Protein AF-A0A932Q9M3-F1 (afdb_monomer_lite)

Secondary structure (DSSP, 8-state):
--------------------SSEEEE-TTT--EEEE---SSPPHHHHHHHHHHHHHHHHHHHHHHGGGGGGGHHHHHHHHHHHHHHHHHHHHS-TTT---HHHHHH-HHHHHHHHHHHHHHHHHHHHHHHHHHS----

pLDDT: mean 83.8, std 15.49, range [38.44, 96.25]

Foldseek 3Di:
DDDDDDDDPPPDDPPPPDPDCWDWDQDPPPRDIATQNQDQDDDPVLVVVLVVVLVVQLVVCCVPQPPNSVVVSVVSVVVSNVVSNVVSQVSQQDLVQRAGPVCCVVDVVVRVVRSVVSVVVVVVVVVVVVVVVDDPDD

Structure (mmCIF, N/CA/C/O backbone):
data_AF-A0A932Q9M3-F1
#
_entry.id   AF-A0A932Q9M3-F1
#
loop_
_atom_site.group_PDB
_atom_site.id
_atom_site.type_symbol
_atom_site.label_atom_id
_atom_site.label_alt_id
_atom_site.label_comp_id
_atom_site.label_asym_id
_atom_site.label_entity_id
_atom_site.label_seq_id
_atom_site.pdbx_PDB_ins_code
_atom_site.Cartn_x
_atom_site.Cartn_y
_atom_site.Cartn_z
_atom_site.occupancy
_atom_site.B_iso_or_equiv
_atom_site.auth_seq_id
_atom_site.auth_comp_id
_atom_site.auth_asym_id
_atom_site.auth_atom_id
_atom_site.pdbx_PDB_model_num
ATOM 1 N N . MET A 1 1 ? -34.772 16.001 32.229 1.00 38.44 1 MET A N 1
ATOM 2 C CA . MET A 1 1 ? -33.525 16.770 32.433 1.00 38.44 1 MET A CA 1
ATOM 3 C C . MET A 1 1 ? -32.403 16.041 31.710 1.00 38.44 1 MET A C 1
ATOM 5 O O . MET A 1 1 ? -31.948 15.012 32.187 1.00 38.44 1 MET A O 1
ATOM 9 N N . VAL A 1 2 ? -32.061 16.487 30.499 1.00 48.19 2 VAL A N 1
ATOM 10 C CA . VAL A 1 2 ? -31.041 15.859 29.644 1.00 48.19 2 VAL A CA 1
ATOM 11 C C . VAL A 1 2 ? -29.697 16.479 30.010 1.00 48.19 2 VAL A C 1
ATOM 13 O O . VAL A 1 2 ? -29.493 17.674 29.818 1.00 48.19 2 VAL A O 1
ATOM 16 N N . SER A 1 3 ? -28.824 15.678 30.616 1.00 45.72 3 SER A N 1
ATOM 17 C CA . SER A 1 3 ? -27.488 16.096 31.034 1.00 45.72 3 SER A CA 1
ATOM 18 C C . SER A 1 3 ? -26.576 16.111 29.804 1.00 45.72 3 SER A C 1
ATOM 20 O O . SER A 1 3 ? -26.242 15.060 29.257 1.00 45.72 3 SER A O 1
ATOM 22 N N . TYR A 1 4 ? -26.246 17.305 29.314 1.00 54.47 4 TYR A N 1
ATOM 23 C CA . TYR A 1 4 ? -25.292 17.492 28.226 1.00 54.47 4 TYR A CA 1
ATOM 24 C C . TYR A 1 4 ? -23.878 1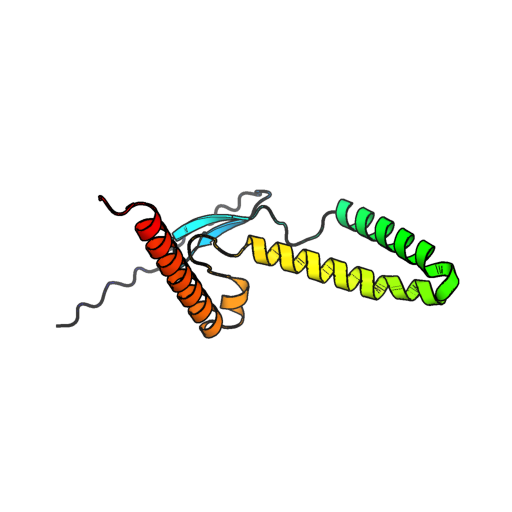7.268 28.767 1.00 54.47 4 TYR A C 1
ATOM 26 O O . TYR A 1 4 ? -23.403 18.017 29.617 1.00 54.47 4 TYR A O 1
ATOM 34 N N . ALA A 1 5 ? -23.217 16.219 28.277 1.00 52.78 5 ALA A N 1
ATOM 35 C CA . ALA A 1 5 ? -21.818 15.953 28.565 1.00 52.78 5 ALA A CA 1
ATOM 36 C C . ALA A 1 5 ? -20.941 17.086 28.007 1.00 52.78 5 ALA A C 1
ATOM 38 O O . ALA A 1 5 ? -20.997 17.418 26.823 1.00 52.78 5 ALA A O 1
ATOM 39 N N . THR A 1 6 ? -20.136 17.662 28.890 1.00 52.34 6 THR A N 1
ATOM 40 C CA . THR A 1 6 ? -19.176 18.736 28.654 1.00 52.34 6 THR A CA 1
ATOM 41 C C . THR A 1 6 ? -18.219 18.384 27.512 1.00 52.34 6 THR A C 1
ATOM 43 O O . THR A 1 6 ? -17.422 17.449 27.606 1.00 52.34 6 THR A O 1
ATOM 46 N N . ILE A 1 7 ? -18.289 19.139 26.416 1.00 56.25 7 ILE A N 1
ATOM 47 C CA . ILE A 1 7 ? -17.303 19.103 25.334 1.00 56.25 7 ILE A CA 1
ATOM 48 C C . ILE A 1 7 ? -16.068 19.847 25.847 1.00 56.25 7 ILE A C 1
ATOM 50 O O . ILE A 1 7 ? -16.093 21.067 25.985 1.00 56.25 7 ILE A O 1
ATOM 54 N N . HIS A 1 8 ? -14.998 19.118 26.162 1.00 55.94 8 HIS A N 1
ATOM 55 C CA . HIS A 1 8 ? -13.712 19.736 26.474 1.00 55.94 8 HIS A CA 1
ATOM 56 C C . HIS A 1 8 ? -13.065 20.278 25.185 1.00 55.94 8 HIS A C 1
ATOM 58 O O . HIS A 1 8 ? -12.989 19.538 24.196 1.00 55.94 8 HIS A O 1
ATOM 64 N N . PRO A 1 9 ? -12.594 21.538 25.174 1.00 55.66 9 PRO A N 1
ATOM 65 C CA . PRO A 1 9 ? -11.843 22.089 24.056 1.00 55.66 9 PRO A CA 1
ATOM 66 C C . PRO A 1 9 ? -10.523 21.323 23.894 1.00 55.66 9 PRO A C 1
ATOM 68 O O . PRO A 1 9 ? -9.857 20.982 24.871 1.00 55.66 9 PRO A O 1
ATOM 71 N N . MET A 1 10 ? -10.160 21.012 22.645 1.00 50.78 10 MET A N 1
ATOM 72 C CA . MET A 1 10 ? -8.869 20.419 22.275 1.00 50.78 10 MET A CA 1
ATOM 73 C C . MET A 1 10 ? -7.762 21.467 22.442 1.00 50.78 10 MET A C 1
ATOM 75 O O . MET A 1 10 ? -7.266 22.033 21.470 1.00 50.78 10 MET A O 1
ATOM 79 N N . GLU A 1 11 ? -7.421 21.756 23.693 1.00 50.22 11 GLU A N 1
ATOM 80 C CA . GLU A 1 11 ? -6.372 22.691 24.076 1.00 50.22 11 GLU A CA 1
ATOM 81 C C . GLU A 1 11 ? -5.010 22.042 23.806 1.00 50.22 11 GLU A C 1
ATOM 83 O O . GLU A 1 11 ? -4.546 21.162 24.528 1.00 50.22 11 GLU A O 1
ATOM 88 N N . SER A 1 12 ? -4.459 22.405 22.647 1.00 60.84 12 SER A N 1
ATOM 89 C CA . SER A 1 12 ? -3.055 22.321 22.234 1.00 60.84 12 SER A CA 1
ATOM 90 C C . SER A 1 12 ? -2.171 21.349 23.024 1.00 60.84 12 SER A C 1
ATOM 92 O O . SER A 1 12 ? -1.432 21.743 23.927 1.00 60.84 12 SER A O 1
ATOM 94 N N . LEU A 1 13 ? -2.146 20.083 22.602 1.00 56.94 13 LEU A N 1
ATOM 95 C CA . LEU A 1 13 ? -0.980 19.245 22.868 1.00 56.94 13 LEU A CA 1
ATOM 96 C C . LEU A 1 13 ? 0.211 19.883 22.130 1.00 56.94 13 LEU A C 1
ATOM 98 O O . LEU A 1 13 ? 0.111 20.072 20.913 1.00 56.94 13 LEU A O 1
ATOM 102 N N . PRO A 1 14 ? 1.318 20.239 22.810 1.00 45.47 14 PRO A N 1
ATOM 103 C CA . PRO A 1 14 ? 2.493 20.768 22.136 1.00 45.47 14 PRO A CA 1
ATOM 104 C C . PRO A 1 14 ? 3.004 19.679 21.196 1.00 45.47 14 PRO A C 1
ATOM 106 O O . PRO A 1 14 ? 3.508 18.644 21.633 1.00 45.47 14 PRO A O 1
ATOM 109 N N . PHE A 1 15 ? 2.814 19.886 19.893 1.00 48.75 15 PHE A N 1
ATOM 110 C CA . PHE A 1 15 ? 3.273 18.973 18.857 1.00 48.75 15 PHE A CA 1
ATOM 111 C C . PHE A 1 15 ? 4.802 19.037 18.830 1.00 48.75 15 PHE A C 1
ATOM 113 O O . PHE A 1 15 ? 5.404 19.816 18.094 1.00 48.75 15 PHE A O 1
ATOM 120 N N . GLN A 1 16 ? 5.446 18.263 19.704 1.00 44.34 16 GLN A N 1
ATOM 121 C CA . GLN A 1 16 ? 6.886 18.071 19.692 1.00 44.34 16 GLN A CA 1
ATOM 122 C C . GLN A 1 16 ? 7.237 17.370 18.379 1.00 44.34 16 GLN A C 1
ATOM 124 O O . GLN A 1 16 ? 7.078 16.159 18.234 1.00 44.34 16 GLN A O 1
ATOM 129 N N . TYR A 1 17 ? 7.680 18.156 17.398 1.00 44.62 17 TYR A N 1
ATOM 130 C CA . TYR A 1 17 ? 8.168 17.682 16.110 1.00 44.62 17 TYR A CA 1
ATOM 131 C C . TYR A 1 17 ? 9.491 16.934 16.318 1.00 44.62 17 TYR A C 1
ATOM 133 O O . TYR A 1 17 ? 10.582 17.461 16.110 1.00 44.62 17 TYR A O 1
ATOM 141 N N . GLN A 1 18 ? 9.417 15.687 16.777 1.00 44.34 18 GLN A N 1
ATOM 142 C CA . GLN A 1 18 ? 10.561 14.792 16.726 1.00 44.34 18 GLN A CA 1
ATOM 143 C C . GLN A 1 18 ? 10.645 14.209 15.317 1.00 44.34 18 GLN A C 1
ATOM 145 O O . GLN A 1 18 ? 9.714 13.554 14.852 1.00 44.34 18 GLN A O 1
ATOM 150 N N . LYS A 1 19 ? 11.783 14.428 14.643 1.00 42.91 19 LYS A N 1
ATOM 151 C CA . LYS A 1 19 ? 12.194 13.728 13.413 1.00 42.91 19 LYS A CA 1
ATOM 152 C C . LYS A 1 19 ? 12.278 12.220 13.694 1.00 42.91 19 LYS A C 1
ATOM 154 O O . LYS A 1 19 ? 13.360 11.669 13.877 1.00 42.91 19 LYS A O 1
ATOM 159 N N . ARG A 1 20 ? 11.142 11.534 13.773 1.00 51.59 20 ARG A N 1
ATOM 160 C CA . ARG A 1 20 ? 11.083 10.080 13.887 1.00 51.59 20 ARG A CA 1
ATOM 161 C C . ARG A 1 20 ? 10.743 9.506 12.519 1.00 51.59 20 ARG A C 1
ATOM 163 O O . ARG A 1 20 ? 9.908 10.029 11.792 1.00 51.59 20 ARG A O 1
ATOM 170 N N . ALA A 1 21 ? 11.414 8.419 12.151 1.00 61.62 21 ALA A N 1
ATOM 171 C CA . ALA A 1 21 ? 11.242 7.735 10.866 1.00 61.62 21 ALA A CA 1
ATOM 172 C C . ALA A 1 21 ? 9.849 7.088 10.678 1.00 61.62 21 ALA A C 1
ATOM 174 O O . ALA A 1 21 ? 9.617 6.407 9.681 1.00 61.62 21 ALA A O 1
ATOM 175 N N . PHE A 1 22 ? 8.937 7.284 11.629 1.00 68.06 22 PHE A N 1
ATOM 176 C CA . PHE A 1 22 ? 7.618 6.681 11.726 1.00 68.06 22 PHE A CA 1
ATOM 177 C C . PHE A 1 22 ? 6.596 7.753 12.096 1.00 68.06 22 PHE A C 1
ATOM 179 O O . PHE A 1 22 ? 6.894 8.661 12.871 1.00 68.06 22 PHE A O 1
ATOM 186 N N . TRP A 1 23 ? 5.392 7.636 11.542 1.00 70.06 23 TRP A N 1
ATOM 187 C CA . TRP A 1 23 ? 4.288 8.520 11.895 1.00 70.06 23 TRP A CA 1
ATOM 188 C C . TRP A 1 23 ? 3.606 7.951 13.137 1.00 70.06 23 TRP A C 1
ATOM 190 O O . TRP A 1 23 ? 3.093 6.828 13.112 1.00 70.06 23 TRP A O 1
ATOM 200 N N . GLU A 1 24 ? 3.635 8.714 14.228 1.00 80.94 24 GLU A N 1
ATOM 201 C CA . GLU A 1 24 ? 2.841 8.431 15.421 1.00 80.94 24 GLU A CA 1
ATOM 202 C C . GLU A 1 24 ? 1.518 9.191 15.324 1.00 80.94 24 GLU A C 1
ATOM 204 O O . GLU A 1 24 ? 1.500 10.395 15.078 1.00 80.94 24 GLU A O 1
ATOM 209 N N . PHE A 1 25 ? 0.398 8.492 15.481 1.00 81.75 25 PHE A N 1
ATOM 210 C CA . PHE A 1 25 ? -0.921 9.113 15.521 1.00 81.75 25 PHE A CA 1
ATOM 211 C C . PHE A 1 25 ? -1.802 8.436 16.564 1.00 81.75 25 PHE A C 1
ATOM 213 O O . PHE A 1 25 ? -1.664 7.248 16.848 1.00 81.75 25 PHE A O 1
ATOM 220 N N . ILE A 1 26 ? -2.733 9.192 17.137 1.00 88.06 26 ILE A N 1
ATOM 221 C CA . ILE A 1 26 ? -3.719 8.669 18.083 1.00 88.06 26 ILE A CA 1
ATOM 222 C C . ILE A 1 26 ? -5.008 8.412 17.310 1.00 88.06 26 ILE A C 1
ATOM 224 O O . ILE A 1 26 ? -5.500 9.280 16.590 1.00 88.06 26 ILE A O 1
ATOM 228 N N . CYS A 1 27 ? -5.565 7.207 17.429 1.00 89.81 27 CYS A N 1
ATOM 229 C CA . CYS A 1 27 ? -6.838 6.905 16.784 1.00 89.81 27 CYS A CA 1
ATOM 230 C C . CYS A 1 27 ? -7.981 7.679 17.471 1.00 89.81 27 CYS A C 1
ATOM 232 O O . CYS A 1 27 ? -8.153 7.524 18.680 1.00 89.81 27 CYS A O 1
ATOM 234 N N . PRO A 1 28 ? -8.819 8.437 16.739 1.00 88.44 28 PRO A N 1
ATOM 235 C CA . PRO A 1 28 ? -9.875 9.249 17.350 1.00 88.44 28 PRO A CA 1
ATOM 236 C C . PRO A 1 28 ? -10.998 8.416 17.988 1.00 88.44 28 PRO A C 1
ATOM 238 O O . PRO A 1 28 ? -11.664 8.890 18.901 1.00 88.44 28 PRO A O 1
ATOM 241 N N . ILE A 1 29 ? -11.200 7.171 17.538 1.00 89.88 29 ILE A N 1
ATOM 242 C CA . ILE A 1 29 ? -12.272 6.295 18.037 1.00 89.88 29 ILE A CA 1
ATOM 243 C C . ILE A 1 29 ? -11.820 5.529 19.281 1.00 89.88 29 ILE A C 1
ATOM 245 O O . ILE A 1 29 ? -12.465 5.590 20.322 1.00 89.88 29 ILE A O 1
ATOM 249 N N . CYS A 1 30 ? -10.707 4.794 19.191 1.00 89.62 30 CYS A N 1
ATOM 250 C CA . CYS A 1 30 ? -10.252 3.942 20.294 1.00 89.62 30 CYS A CA 1
ATOM 251 C C . CYS A 1 30 ? -9.227 4.605 21.223 1.00 89.62 30 CYS A C 1
ATOM 253 O O . CYS A 1 30 ? -8.838 3.980 22.206 1.00 89.62 30 CYS A O 1
ATOM 255 N N . LYS A 1 31 ? -8.765 5.824 20.904 1.00 90.44 31 LYS A N 1
ATOM 256 C CA . LYS A 1 31 ? -7.746 6.591 21.649 1.00 90.44 31 LYS A CA 1
ATOM 257 C C . LYS A 1 31 ? -6.424 5.849 21.881 1.00 90.44 31 LYS A C 1
ATOM 259 O O . LYS A 1 31 ? -5.634 6.240 22.730 1.00 90.44 31 LYS A O 1
ATOM 264 N N . LYS A 1 32 ? -6.164 4.779 21.126 1.00 88.88 32 LYS A N 1
ATOM 265 C CA . LYS A 1 32 ? -4.898 4.042 21.184 1.00 88.88 32 LYS A CA 1
ATOM 266 C C . LYS A 1 32 ? -3.871 4.690 20.267 1.00 88.88 32 LYS A C 1
ATOM 268 O O . LYS A 1 32 ? -4.198 5.069 19.139 1.00 88.88 32 LYS A O 1
ATOM 273 N N . GLU A 1 33 ? -2.637 4.755 20.748 1.00 89.12 33 GLU A N 1
ATOM 274 C CA . GLU A 1 33 ? -1.482 5.187 19.968 1.00 89.12 33 GLU A CA 1
ATOM 275 C C . GLU A 1 33 ? -1.176 4.197 18.840 1.00 89.12 33 GLU A C 1
ATOM 277 O O . GLU A 1 33 ? -1.302 2.973 18.979 1.00 89.12 33 GLU A O 1
ATOM 282 N N . ARG A 1 34 ? -0.782 4.743 17.693 1.00 84.00 34 ARG A N 1
ATOM 283 C CA . ARG A 1 34 ? -0.415 4.007 16.490 1.00 84.00 34 ARG A CA 1
ATOM 284 C C . ARG A 1 34 ? 0.913 4.504 15.972 1.00 84.00 34 ARG A C 1
ATOM 286 O O . ARG A 1 34 ? 1.138 5.702 15.876 1.00 84.00 34 ARG A O 1
ATOM 293 N N . ARG A 1 35 ? 1.745 3.551 15.566 1.00 83.25 35 ARG A N 1
ATOM 294 C CA . ARG A 1 35 ? 2.957 3.786 14.787 1.00 83.25 35 ARG A CA 1
ATOM 295 C C . ARG A 1 35 ? 2.740 3.161 13.420 1.00 83.25 35 ARG A C 1
ATOM 297 O O . ARG A 1 35 ? 2.568 1.944 13.346 1.00 83.25 35 ARG A O 1
ATOM 304 N N . SER A 1 36 ? 2.715 3.955 12.354 1.00 79.81 36 SER A N 1
ATOM 305 C CA . SER A 1 36 ? 2.840 3.402 11.005 1.00 79.81 36 SER A CA 1
ATOM 306 C C . SER A 1 36 ? 4.312 3.421 10.604 1.00 79.81 36 SER A C 1
ATOM 308 O O . SER A 1 36 ? 4.988 4.450 10.604 1.00 79.81 36 SER A O 1
ATOM 310 N N . SER A 1 37 ? 4.831 2.238 10.285 1.00 71.88 37 SER A N 1
ATOM 311 C CA . SER A 1 37 ? 6.195 2.074 9.770 1.00 71.88 37 SER A CA 1
ATOM 312 C C . SER A 1 37 ? 6.292 2.365 8.272 1.00 71.88 37 SER A C 1
ATOM 314 O O . SER A 1 37 ? 7.392 2.360 7.722 1.00 71.88 37 SER A O 1
ATOM 316 N N . TYR A 1 38 ? 5.159 2.575 7.595 1.00 77.75 38 TYR A N 1
ATOM 317 C CA . TYR A 1 38 ? 5.136 2.794 6.157 1.00 77.75 38 TYR A CA 1
ATOM 318 C C . TYR A 1 38 ? 5.312 4.272 5.829 1.00 77.75 38 TYR A C 1
ATOM 320 O O . TYR A 1 38 ? 4.566 5.124 6.311 1.00 77.75 38 TYR A O 1
ATOM 328 N N . TRP A 1 39 ? 6.307 4.560 4.994 1.00 72.69 39 TRP A N 1
ATOM 329 C CA . TRP A 1 39 ? 6.577 5.904 4.510 1.00 72.69 39 TRP A CA 1
ATOM 330 C C . TRP A 1 39 ? 5.760 6.175 3.241 1.00 72.69 39 TRP A C 1
ATOM 332 O O . TRP A 1 39 ? 5.665 5.293 2.392 1.00 72.69 39 TRP A O 1
ATOM 342 N N . PRO A 1 40 ? 5.165 7.369 3.085 1.00 74.31 40 PRO A N 1
ATOM 343 C CA . PRO A 1 40 ? 4.340 7.675 1.920 1.00 74.31 40 PRO A CA 1
ATOM 344 C C . PRO A 1 40 ? 5.151 7.790 0.623 1.00 74.31 40 PRO A C 1
ATOM 346 O O . PRO A 1 40 ? 4.573 7.636 -0.450 1.00 74.31 40 PRO A O 1
ATOM 349 N N . SER A 1 41 ? 6.466 8.039 0.700 1.00 81.62 41 SER A N 1
ATOM 350 C CA . SER A 1 41 ? 7.334 8.073 -0.478 1.00 81.62 41 SER A CA 1
ATOM 351 C C . SER A 1 41 ? 8.182 6.798 -0.617 1.00 81.62 41 SER A C 1
ATOM 353 O O . SER A 1 41 ? 8.807 6.348 0.353 1.00 81.62 41 SER A O 1
ATOM 355 N N . PRO A 1 42 ? 8.243 6.211 -1.828 1.00 85.38 42 PRO A N 1
ATOM 356 C CA . PRO A 1 42 ? 9.075 5.045 -2.101 1.00 85.38 42 PRO A CA 1
ATOM 357 C C . PRO A 1 42 ? 10.560 5.375 -1.936 1.00 85.38 42 PRO A C 1
ATOM 359 O O . PRO A 1 42 ? 11.062 6.394 -2.411 1.00 85.38 42 PRO A O 1
ATOM 362 N N . ARG A 1 43 ? 11.291 4.477 -1.264 1.00 88.44 43 ARG A N 1
ATOM 363 C CA . ARG A 1 43 ? 12.755 4.567 -1.154 1.00 88.44 43 ARG A CA 1
ATOM 364 C C . ARG A 1 43 ? 13.416 4.218 -2.487 1.00 88.44 43 ARG A C 1
ATOM 366 O O . ARG A 1 43 ? 12.898 3.399 -3.238 1.00 88.44 43 ARG A O 1
ATOM 373 N N . THR A 1 44 ? 14.637 4.710 -2.698 1.00 91.56 44 THR A N 1
ATOM 374 C CA . THR A 1 44 ? 15.498 4.409 -3.865 1.00 91.56 44 THR A CA 1
ATOM 375 C C . THR A 1 44 ? 15.591 2.916 -4.204 1.00 91.56 44 THR A C 1
ATOM 377 O O . THR A 1 44 ? 15.560 2.543 -5.371 1.00 91.56 44 THR A O 1
ATOM 380 N N . ARG A 1 45 ? 15.610 2.033 -3.195 1.00 92.62 45 ARG A N 1
A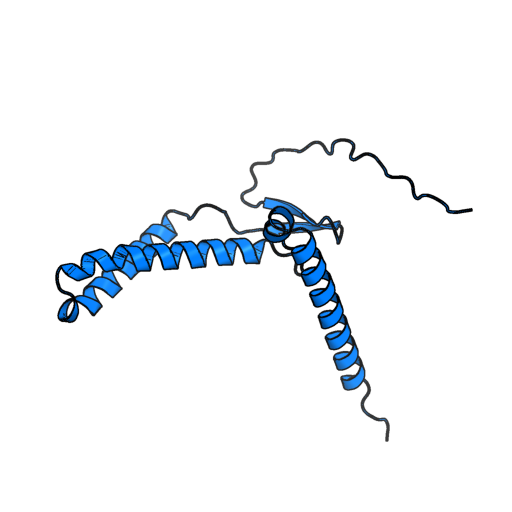TOM 381 C CA . ARG A 1 45 ? 15.604 0.569 -3.389 1.00 92.62 45 ARG A CA 1
ATOM 382 C C . ARG A 1 45 ? 14.382 0.049 -4.156 1.00 92.62 45 ARG A C 1
ATOM 384 O O . ARG A 1 45 ? 14.506 -0.919 -4.893 1.00 92.62 45 ARG A O 1
ATOM 391 N N . HIS A 1 46 ? 13.220 0.676 -3.985 1.00 91.44 46 HIS A N 1
ATOM 392 C CA . HIS A 1 46 ? 11.988 0.237 -4.643 1.00 91.44 46 HIS A CA 1
ATOM 393 C C . HIS A 1 46 ? 12.019 0.587 -6.132 1.00 91.44 46 HIS A C 1
ATOM 395 O O . HIS A 1 46 ? 11.573 -0.205 -6.952 1.00 91.44 46 HIS A O 1
ATOM 401 N N . TYR A 1 47 ? 12.625 1.722 -6.492 1.00 92.94 47 TYR A N 1
ATOM 402 C CA . TYR A 1 47 ? 12.849 2.085 -7.891 1.00 92.94 47 TYR A CA 1
ATOM 403 C C . TYR A 1 47 ? 13.811 1.117 -8.587 1.00 92.94 47 TYR A C 1
ATOM 405 O O . TYR A 1 47 ? 13.558 0.726 -9.721 1.00 92.94 47 TYR A O 1
ATOM 413 N N . TRP A 1 48 ? 14.858 0.655 -7.894 1.00 95.50 48 TRP A N 1
ATOM 414 C CA . TRP A 1 48 ? 15.735 -0.399 -8.418 1.00 95.50 48 TRP A CA 1
ATOM 415 C C . TRP A 1 48 ? 14.996 -1.718 -8.660 1.00 95.50 48 TRP A C 1
ATOM 417 O O . TRP A 1 48 ? 15.171 -2.334 -9.707 1.00 95.50 48 TRP A O 1
ATOM 427 N N . GLN A 1 49 ? 14.138 -2.135 -7.724 1.00 94.62 49 GLN A N 1
ATOM 428 C CA . GLN A 1 49 ? 13.291 -3.321 -7.900 1.00 94.62 49 GLN A CA 1
ATOM 429 C C . GLN A 1 49 ? 12.333 -3.158 -9.083 1.00 94.62 49 GLN A C 1
ATOM 431 O O . GLN A 1 49 ? 12.196 -4.075 -9.886 1.00 94.62 49 GLN A O 1
ATOM 436 N N . LEU A 1 50 ? 11.711 -1.987 -9.219 1.00 94.50 50 LEU A N 1
ATOM 437 C CA . LEU A 1 50 ? 10.812 -1.681 -10.325 1.00 94.50 50 LEU A CA 1
ATOM 438 C C . LEU A 1 50 ? 11.533 -1.721 -11.675 1.00 94.50 50 LEU A C 1
ATOM 440 O O . LEU A 1 50 ? 11.010 -2.300 -12.622 1.00 94.50 50 LEU A O 1
ATOM 444 N N . ALA A 1 51 ? 12.744 -1.167 -11.750 1.00 94.12 51 ALA A N 1
ATOM 445 C CA . ALA A 1 51 ? 13.572 -1.223 -12.949 1.00 94.12 51 ALA A CA 1
ATOM 446 C C . ALA A 1 51 ? 13.960 -2.668 -13.300 1.00 94.12 51 ALA A C 1
ATOM 448 O O . ALA A 1 51 ? 13.798 -3.080 -14.446 1.00 94.12 51 ALA A O 1
ATOM 449 N N . ALA A 1 52 ? 14.403 -3.461 -12.318 1.00 95.56 52 ALA A N 1
ATOM 450 C CA . ALA A 1 52 ? 14.768 -4.861 -12.529 1.00 95.56 52 ALA A CA 1
ATOM 451 C C . ALA A 1 52 ? 13.576 -5.707 -13.010 1.00 95.56 52 ALA A C 1
ATOM 453 O O . ALA A 1 52 ? 13.697 -6.452 -13.981 1.00 95.56 52 ALA A O 1
ATOM 454 N N . VAL A 1 53 ? 12.409 -5.554 -12.377 1.00 94.62 53 VAL A N 1
ATOM 455 C CA . VAL A 1 53 ? 11.175 -6.243 -12.784 1.00 94.62 53 VAL A CA 1
ATOM 456 C C . VAL A 1 53 ? 10.707 -5.762 -14.159 1.00 94.62 53 VAL A C 1
ATOM 458 O O . VAL A 1 53 ? 10.342 -6.581 -14.995 1.00 94.62 53 VAL A O 1
ATOM 461 N N . GLY A 1 54 ? 10.761 -4.456 -14.428 1.00 93.38 54 GLY A N 1
ATOM 462 C CA . GLY A 1 54 ? 10.405 -3.879 -15.724 1.00 93.38 54 GLY A CA 1
ATOM 463 C C . GLY A 1 54 ? 11.262 -4.420 -16.867 1.00 93.38 54 GLY A C 1
ATOM 464 O O . GLY A 1 54 ? 10.727 -4.831 -17.897 1.00 93.38 54 GLY A O 1
ATOM 465 N N . LEU A 1 55 ? 12.581 -4.493 -16.665 1.00 94.00 55 LEU A N 1
ATOM 466 C CA . LEU A 1 55 ? 13.511 -5.090 -17.623 1.00 94.00 55 LEU A CA 1
ATOM 467 C C . LEU A 1 55 ? 13.240 -6.581 -17.823 1.00 94.00 55 LEU A C 1
ATOM 469 O O . LEU A 1 55 ? 13.186 -7.033 -18.962 1.00 94.00 55 LEU A O 1
ATOM 473 N N . PHE A 1 56 ? 13.015 -7.330 -16.740 1.00 95.06 56 PHE A N 1
ATOM 474 C CA . PHE A 1 56 ? 12.700 -8.756 -16.815 1.00 95.06 56 PHE A CA 1
ATOM 475 C C . PHE A 1 56 ? 11.422 -9.021 -17.623 1.00 95.06 56 PHE A C 1
ATOM 477 O O . PHE A 1 56 ? 11.436 -9.814 -18.559 1.00 95.06 56 PHE A O 1
ATOM 484 N N . VAL A 1 57 ? 10.333 -8.305 -17.327 1.00 94.12 57 VAL A N 1
ATOM 485 C CA . VAL A 1 57 ? 9.059 -8.444 -18.051 1.00 94.12 57 VAL A CA 1
ATOM 486 C C . VAL A 1 57 ? 9.206 -8.035 -19.518 1.00 94.12 57 VAL A C 1
ATOM 488 O O . VAL A 1 57 ? 8.684 -8.717 -20.397 1.00 94.12 57 VAL A O 1
ATOM 491 N N . THR A 1 58 ? 9.952 -6.964 -19.799 1.00 92.94 58 THR A N 1
ATOM 492 C CA . THR A 1 58 ? 10.219 -6.521 -21.176 1.00 92.94 58 THR A CA 1
ATOM 493 C C . THR A 1 58 ? 11.041 -7.556 -21.947 1.00 92.94 58 THR A C 1
ATOM 495 O O . THR A 1 58 ? 10.724 -7.845 -23.098 1.00 92.94 58 THR A O 1
ATOM 498 N N . ALA A 1 59 ? 12.053 -8.160 -21.317 1.00 93.62 59 ALA A N 1
ATOM 499 C CA . ALA A 1 59 ? 12.872 -9.209 -21.920 1.00 93.62 59 ALA A CA 1
ATOM 500 C C . ALA A 1 59 ? 12.055 -10.479 -22.206 1.00 93.62 59 ALA A C 1
ATOM 502 O O . ALA A 1 59 ? 12.125 -11.018 -23.308 1.00 93.62 59 ALA A O 1
ATOM 503 N N . CYS A 1 60 ? 11.218 -10.920 -21.261 1.00 94.94 60 CYS A N 1
ATOM 504 C CA . CYS A 1 60 ? 10.321 -12.061 -21.464 1.00 94.94 60 CYS A CA 1
ATOM 505 C C . CYS A 1 60 ? 9.250 -11.792 -22.536 1.00 94.94 60 CYS A C 1
ATOM 507 O O . CYS A 1 60 ? 8.874 -12.702 -23.270 1.00 94.94 60 CYS A O 1
ATOM 509 N N . GLY A 1 61 ? 8.761 -10.552 -22.640 1.00 93.69 61 GLY A N 1
ATOM 510 C CA . GLY A 1 61 ? 7.765 -10.134 -23.633 1.00 93.69 61 GLY A CA 1
ATOM 511 C C . GLY A 1 61 ? 8.337 -9.794 -25.014 1.00 93.69 61 GLY A C 1
ATOM 512 O O . GLY A 1 61 ? 7.565 -9.591 -25.955 1.00 93.69 61 GLY A O 1
ATOM 513 N N . TRP A 1 62 ? 9.665 -9.749 -25.163 1.00 94.19 62 TRP A N 1
ATOM 514 C CA . TRP A 1 62 ? 10.343 -9.356 -26.399 1.00 94.19 62 TRP A CA 1
ATOM 515 C C . TRP A 1 62 ? 9.893 -10.117 -27.659 1.00 94.19 62 TRP A C 1
ATOM 517 O O . TRP A 1 62 ? 9.604 -9.445 -28.651 1.00 94.19 62 TRP A O 1
ATOM 527 N N . PRO A 1 63 ? 9.761 -11.463 -27.668 1.00 95.38 63 PRO A N 1
ATOM 528 C CA . PRO A 1 63 ? 9.388 -12.183 -28.890 1.00 95.38 63 PRO A CA 1
ATOM 529 C C . PRO A 1 63 ? 7.968 -11.864 -29.379 1.00 95.38 63 PRO A C 1
ATOM 531 O O . PRO A 1 63 ? 7.688 -12.026 -30.562 1.00 95.38 63 PRO A O 1
ATOM 534 N N . PHE A 1 64 ? 7.081 -11.390 -28.500 1.00 95.19 64 PHE A N 1
ATOM 535 C CA . PHE A 1 64 ? 5.697 -11.064 -28.852 1.00 95.19 64 PHE A CA 1
ATOM 536 C C . PHE A 1 64 ? 5.515 -9.591 -29.226 1.00 95.19 64 PHE A C 1
ATOM 538 O O . PHE A 1 64 ? 4.808 -9.273 -30.181 1.00 95.19 64 PHE A O 1
ATOM 545 N N . PHE A 1 65 ? 6.134 -8.679 -28.471 1.00 92.56 65 PHE A N 1
ATOM 546 C CA . PHE A 1 65 ? 5.872 -7.242 -28.592 1.00 92.56 65 PHE A CA 1
ATOM 547 C C . PHE A 1 65 ? 6.971 -6.469 -29.333 1.00 92.56 65 PHE A C 1
ATOM 549 O O . PHE A 1 65 ? 6.712 -5.361 -29.815 1.00 92.56 65 PHE A O 1
ATOM 556 N N . GLY A 1 66 ? 8.186 -7.018 -29.441 1.00 92.50 66 GLY A N 1
ATOM 557 C CA . GLY A 1 66 ? 9.342 -6.326 -30.013 1.00 92.50 66 GLY A CA 1
ATOM 558 C C . GLY A 1 66 ? 9.527 -4.928 -29.410 1.00 92.50 66 GLY A C 1
ATOM 559 O O . GLY A 1 66 ? 9.410 -4.737 -28.199 1.00 92.50 66 GLY A O 1
ATOM 560 N N . PHE A 1 67 ? 9.722 -3.917 -30.263 1.00 91.94 67 PHE A N 1
ATOM 561 C CA . PHE A 1 67 ? 9.915 -2.523 -29.834 1.00 91.94 67 PHE A CA 1
ATOM 562 C C . PHE A 1 67 ? 8.702 -1.923 -29.097 1.00 91.94 67 PHE A C 1
ATOM 564 O O . PHE A 1 67 ? 8.853 -1.033 -28.260 1.00 91.94 67 PHE A O 1
ATOM 571 N N . ARG A 1 68 ? 7.486 -2.441 -29.339 1.00 91.56 68 ARG A N 1
ATOM 572 C CA . ARG A 1 68 ? 6.275 -2.009 -28.614 1.00 91.56 68 ARG A CA 1
ATOM 573 C C . ARG A 1 68 ? 6.320 -2.405 -27.137 1.00 91.56 68 ARG A C 1
ATOM 575 O O . ARG A 1 68 ? 5.617 -1.799 -26.334 1.00 91.56 68 ARG A O 1
ATOM 582 N N . GLY A 1 69 ? 7.179 -3.361 -26.771 1.00 88.25 69 GLY A N 1
ATOM 583 C CA . GLY A 1 69 ? 7.414 -3.773 -25.390 1.00 88.25 69 GLY A CA 1
ATOM 584 C C . GLY A 1 69 ? 7.878 -2.629 -24.487 1.00 88.25 69 GLY A C 1
ATOM 585 O O . GLY A 1 69 ? 7.609 -2.668 -23.292 1.00 88.25 69 GLY A O 1
ATOM 586 N N . PHE A 1 70 ? 8.465 -1.558 -25.036 1.00 87.94 70 PHE A N 1
ATOM 587 C CA . PHE A 1 70 ? 8.839 -0.382 -24.245 1.00 87.94 70 PHE A CA 1
ATOM 588 C C . PHE A 1 70 ? 7.631 0.283 -23.562 1.00 87.94 70 PHE A C 1
ATOM 590 O O . PHE A 1 70 ? 7.743 0.762 -22.437 1.00 87.94 70 PHE A O 1
ATOM 597 N N . PHE A 1 71 ? 6.444 0.241 -24.180 1.00 92.06 71 PHE A N 1
ATOM 598 C CA . PHE A 1 71 ? 5.223 0.780 -23.575 1.00 92.06 71 PHE A CA 1
ATOM 599 C C . PHE A 1 71 ? 4.721 -0.036 -22.375 1.00 92.06 71 PHE A C 1
ATOM 601 O O . PHE A 1 71 ? 3.916 0.486 -21.605 1.00 92.06 71 PHE A O 1
ATOM 608 N N . LEU A 1 72 ? 5.219 -1.263 -22.150 1.00 90.00 72 LEU A N 1
ATOM 609 C CA . LEU A 1 72 ? 4.893 -2.059 -20.958 1.00 90.00 72 LEU A CA 1
ATOM 610 C C . LEU A 1 72 ? 5.422 -1.425 -19.664 1.00 90.00 72 LEU A C 1
ATOM 612 O O . LEU A 1 72 ? 4.940 -1.762 -18.583 1.00 90.00 72 LEU A O 1
ATOM 616 N N . ILE A 1 73 ? 6.342 -0.460 -19.746 1.00 89.75 73 ILE A N 1
ATOM 617 C CA . ILE A 1 73 ? 6.814 0.257 -18.561 1.00 89.75 73 ILE A CA 1
ATOM 618 C C . ILE A 1 73 ? 5.686 1.028 -17.860 1.00 89.75 73 ILE A C 1
ATOM 620 O O . ILE A 1 73 ? 5.647 1.058 -16.633 1.00 89.75 73 ILE A O 1
ATOM 624 N N . PHE A 1 74 ? 4.730 1.590 -18.610 1.00 93.38 74 PHE A N 1
ATOM 625 C CA . PHE A 1 74 ? 3.605 2.350 -18.058 1.00 93.38 74 PHE A CA 1
ATOM 626 C C . PHE A 1 74 ? 2.659 1.499 -17.197 1.00 93.38 74 PHE A C 1
ATOM 628 O O . PHE A 1 74 ? 2.430 1.871 -16.044 1.00 93.38 74 PHE A O 1
ATOM 635 N N . PRO A 1 75 ? 2.118 0.356 -17.672 1.00 93.81 75 PRO A N 1
ATOM 636 C CA . PRO A 1 75 ? 1.275 -0.491 -16.835 1.00 93.81 75 PRO A CA 1
ATOM 637 C C . PRO A 1 75 ? 2.046 -1.102 -15.659 1.00 93.81 75 PRO A C 1
ATOM 639 O O . PRO A 1 75 ? 1.481 -1.222 -14.571 1.00 93.81 75 PRO A O 1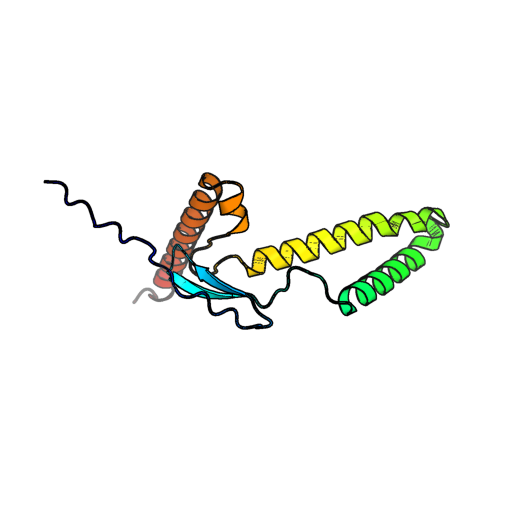
ATOM 642 N N . ILE A 1 76 ? 3.332 -1.436 -15.824 1.00 92.94 76 ILE A N 1
ATOM 643 C CA . ILE A 1 76 ? 4.174 -1.932 -14.722 1.00 92.94 76 ILE A CA 1
ATOM 644 C C . ILE A 1 76 ? 4.332 -0.854 -13.643 1.00 92.94 76 ILE A C 1
ATOM 646 O O . ILE A 1 76 ? 4.117 -1.128 -12.461 1.00 92.94 76 ILE A O 1
ATOM 650 N N . TRP A 1 77 ? 4.641 0.380 -14.044 1.00 93.19 77 TRP A N 1
ATOM 651 C CA . TRP A 1 77 ? 4.749 1.518 -13.136 1.00 93.19 77 TRP A CA 1
ATOM 652 C C . TRP A 1 77 ? 3.428 1.806 -12.419 1.00 93.19 77 TRP A C 1
ATOM 654 O O . TRP A 1 77 ? 3.404 1.913 -11.194 1.00 93.19 77 TRP A O 1
ATOM 664 N N . GLY A 1 78 ? 2.317 1.868 -13.159 1.00 94.94 78 GLY A N 1
ATOM 665 C CA . GLY A 1 78 ? 0.990 2.103 -12.587 1.00 94.94 78 GLY A CA 1
ATOM 666 C C . GLY A 1 78 ? 0.587 1.020 -11.584 1.00 94.94 78 GLY A C 1
ATOM 667 O O . GLY A 1 78 ? 0.092 1.326 -10.500 1.00 94.94 78 GLY A O 1
ATOM 668 N N . THR A 1 79 ? 0.875 -0.247 -11.894 1.00 94.94 79 THR A N 1
ATOM 669 C CA . THR A 1 79 ? 0.627 -1.371 -10.979 1.00 94.94 79 THR A CA 1
ATOM 670 C C . THR A 1 79 ? 1.480 -1.258 -9.717 1.00 94.94 79 THR A C 1
ATOM 672 O O . THR A 1 79 ? 0.976 -1.440 -8.607 1.00 94.94 79 THR A O 1
ATOM 675 N N . PHE A 1 80 ? 2.761 -0.914 -9.863 1.00 94.44 80 PHE A N 1
ATOM 676 C CA . PHE A 1 80 ? 3.652 -0.684 -8.731 1.00 94.44 80 PHE A CA 1
ATOM 677 C C . PHE A 1 80 ? 3.143 0.442 -7.828 1.00 94.44 80 PHE A C 1
ATOM 679 O O . PHE A 1 80 ? 3.028 0.240 -6.618 1.00 94.44 80 PHE A O 1
ATOM 686 N N . GLU A 1 81 ? 2.797 1.599 -8.394 1.00 93.56 81 GLU A N 1
ATOM 687 C CA . GLU A 1 81 ? 2.308 2.743 -7.625 1.00 93.56 81 GLU A CA 1
ATOM 688 C C . GLU A 1 81 ? 1.001 2.400 -6.899 1.00 93.56 81 GLU A C 1
ATOM 690 O O . GLU A 1 81 ? 0.856 2.679 -5.705 1.00 93.56 81 GLU A O 1
ATOM 695 N N . PHE A 1 82 ? 0.080 1.720 -7.587 1.00 94.00 82 PHE A N 1
ATOM 696 C CA . PHE A 1 82 ? -1.182 1.273 -7.010 1.00 94.00 82 PHE A CA 1
ATOM 697 C C . PHE A 1 82 ? -0.968 0.333 -5.818 1.00 94.00 82 PHE A C 1
ATOM 699 O O . PHE A 1 82 ? -1.524 0.560 -4.740 1.00 94.00 82 PHE A O 1
ATOM 706 N N . ILE A 1 83 ? -0.126 -0.694 -5.970 1.00 92.62 83 ILE A N 1
ATOM 707 C CA . ILE A 1 83 ? 0.173 -1.647 -4.894 1.00 92.62 83 ILE A CA 1
ATOM 708 C C . ILE A 1 83 ? 0.879 -0.939 -3.736 1.00 92.62 83 ILE A C 1
ATOM 710 O O . ILE A 1 83 ? 0.485 -1.114 -2.581 1.00 92.62 83 ILE A O 1
ATOM 714 N N . TYR A 1 84 ? 1.895 -0.126 -4.026 1.00 91.50 84 TYR A N 1
ATOM 715 C CA . TYR A 1 84 ? 2.659 0.611 -3.021 1.00 91.50 84 TYR A CA 1
ATOM 716 C C . TYR A 1 84 ? 1.734 1.498 -2.174 1.00 91.50 84 TYR A C 1
ATOM 718 O O . TYR A 1 84 ? 1.710 1.408 -0.944 1.00 91.50 84 TYR A O 1
ATOM 726 N N . ARG A 1 85 ? 0.878 2.283 -2.835 1.00 90.06 85 ARG A N 1
ATOM 727 C CA . ARG A 1 85 ? -0.076 3.185 -2.183 1.00 90.06 85 ARG A CA 1
ATOM 728 C C . ARG A 1 85 ? -1.187 2.438 -1.445 1.00 90.06 85 ARG A C 1
ATOM 730 O O . ARG A 1 85 ? -1.600 2.870 -0.368 1.00 90.06 85 ARG A O 1
ATOM 737 N N . SER A 1 86 ? -1.643 1.303 -1.974 1.00 90.44 86 SER A N 1
ATOM 738 C CA . SER A 1 86 ? -2.624 0.440 -1.308 1.00 90.44 86 SER A CA 1
ATOM 739 C C . SER A 1 86 ? -2.069 -0.130 0.001 1.00 90.44 86 SER A C 1
ATOM 741 O O . SER A 1 86 ? -2.705 -0.015 1.051 1.00 90.44 86 SER A O 1
ATOM 743 N N . ARG A 1 87 ? -0.831 -0.643 -0.010 1.00 90.31 87 ARG A N 1
ATOM 744 C CA . ARG A 1 87 ? -0.162 -1.147 1.202 1.00 90.31 87 ARG A CA 1
ATOM 745 C C . ARG A 1 87 ? 0.093 -0.037 2.219 1.00 90.31 87 ARG A C 1
ATOM 747 O O . ARG A 1 87 ? -0.121 -0.250 3.414 1.00 90.31 87 ARG A O 1
ATOM 754 N N . ALA A 1 88 ? 0.476 1.154 1.756 1.00 88.31 88 ALA A N 1
ATOM 755 C CA . ALA A 1 88 ? 0.601 2.332 2.612 1.00 88.31 88 ALA A CA 1
ATOM 756 C C . ALA A 1 88 ? -0.712 2.625 3.348 1.00 88.31 88 ALA A C 1
ATOM 758 O O . ALA A 1 88 ? -0.726 2.788 4.568 1.00 88.31 88 ALA A O 1
ATOM 759 N N . ARG A 1 89 ? -1.831 2.618 2.617 1.00 88.94 89 ARG A N 1
ATOM 760 C CA . ARG A 1 89 ? -3.164 2.864 3.173 1.00 88.94 89 ARG A CA 1
ATOM 761 C C . ARG A 1 89 ? -3.589 1.792 4.176 1.00 88.94 89 ARG A C 1
ATOM 763 O O . ARG A 1 89 ? -4.068 2.137 5.253 1.00 88.94 89 ARG A O 1
ATOM 770 N N . GLN A 1 90 ? -3.360 0.516 3.870 1.00 88.50 90 GLN A N 1
ATOM 771 C CA . GLN A 1 90 ? -3.653 -0.588 4.792 1.00 88.50 90 GLN A CA 1
ATOM 772 C C . GLN A 1 90 ? -2.901 -0.439 6.120 1.00 88.50 90 GLN A C 1
ATOM 774 O O . GLN A 1 90 ? -3.465 -0.706 7.178 1.00 88.50 90 GLN A O 1
ATOM 779 N N . SER A 1 91 ? -1.658 0.054 6.088 1.00 87.62 91 SER A N 1
ATOM 780 C CA . SER A 1 91 ? -0.865 0.264 7.308 1.00 87.62 91 SER A CA 1
ATOM 781 C C . SER A 1 91 ? -1.425 1.344 8.246 1.00 87.62 91 SER A C 1
ATOM 783 O O . SER A 1 91 ? -1.104 1.358 9.435 1.00 87.62 91 SER A O 1
ATOM 785 N N . LEU A 1 92 ? -2.269 2.240 7.726 1.00 87.62 92 LEU A N 1
ATOM 786 C CA . LEU A 1 92 ? -2.884 3.331 8.484 1.00 87.62 92 LEU A CA 1
ATOM 787 C C . LEU A 1 92 ? -4.238 2.946 9.085 1.00 87.62 92 LEU A C 1
ATOM 789 O O . LEU A 1 92 ? -4.713 3.626 9.993 1.00 87.62 92 LEU A O 1
ATOM 793 N N . THR A 1 93 ? -4.855 1.862 8.610 1.00 90.50 93 THR A N 1
ATOM 794 C CA . THR A 1 93 ? -6.121 1.375 9.163 1.00 90.50 93 THR A CA 1
ATOM 795 C C . THR A 1 93 ? -5.907 0.822 10.574 1.00 90.50 93 THR A C 1
ATOM 797 O O . THR A 1 93 ? -5.009 0.017 10.826 1.00 90.50 93 THR A O 1
ATOM 800 N N . CYS A 1 94 ? -6.733 1.248 11.530 1.00 90.12 94 CYS A N 1
ATOM 801 C CA . CYS A 1 94 ? -6.613 0.803 12.915 1.00 90.12 94 CYS A CA 1
ATOM 802 C C . CYS A 1 94 ? -7.161 -0.632 13.078 1.00 90.12 94 CYS A C 1
ATOM 804 O O . CYS A 1 94 ? -8.357 -0.837 12.911 1.00 90.12 94 CYS A O 1
ATOM 806 N N . PRO A 1 95 ? -6.373 -1.630 13.514 1.00 90.12 95 PRO A N 1
ATOM 807 C CA . PRO A 1 95 ? -6.824 -3.017 13.668 1.00 90.12 95 PRO A CA 1
ATOM 808 C C . PRO A 1 95 ? -7.657 -3.248 14.936 1.00 90.12 95 PRO A C 1
ATOM 810 O O . PRO A 1 95 ? -8.139 -4.351 15.168 1.00 90.12 95 PRO A O 1
ATOM 813 N N . HIS A 1 96 ? -7.810 -2.244 15.807 1.00 90.75 96 HIS A N 1
ATOM 814 C CA . HIS A 1 96 ? -8.667 -2.378 16.988 1.00 90.75 96 HIS A CA 1
ATOM 815 C C . HIS A 1 96 ? -10.130 -2.034 16.709 1.00 90.75 96 HIS A C 1
ATOM 817 O O . HIS A 1 96 ? -11.001 -2.648 17.328 1.00 90.75 96 HIS A O 1
ATOM 823 N N . CYS A 1 97 ? -10.369 -1.046 15.841 1.00 91.19 97 CYS A N 1
ATOM 824 C CA . CYS A 1 97 ? -11.695 -0.491 15.550 1.00 91.19 97 CYS A CA 1
ATOM 825 C C . CYS A 1 97 ? -12.021 -0.378 14.050 1.00 91.19 97 CYS A C 1
ATOM 827 O O . CYS A 1 97 ? -13.118 0.039 13.720 1.00 91.19 97 CYS A O 1
ATOM 829 N N . GLY A 1 98 ? -11.093 -0.690 13.142 1.00 91.88 98 GLY A N 1
ATOM 830 C CA . GLY A 1 98 ? -11.312 -0.604 11.693 1.00 91.88 98 GLY A CA 1
ATOM 831 C C . GLY A 1 98 ? -11.263 0.811 11.101 1.00 91.88 98 GLY A C 1
ATOM 832 O O . GLY A 1 98 ? -11.539 0.979 9.920 1.00 91.88 98 GLY A O 1
ATOM 833 N N . PHE A 1 99 ? -10.911 1.838 11.883 1.00 93.50 99 PHE A N 1
ATOM 834 C CA . PHE A 1 99 ? -10.886 3.225 11.403 1.00 93.50 99 PHE A CA 1
ATOM 835 C C . PHE A 1 99 ? -9.828 3.452 10.307 1.00 93.50 99 PHE A C 1
ATOM 837 O O . PHE A 1 99 ? -8.641 3.224 10.553 1.00 93.50 99 PHE A O 1
ATOM 844 N N . ASP A 1 100 ? -10.252 3.953 9.140 1.00 92.19 100 ASP A N 1
ATOM 845 C CA . ASP A 1 100 ? -9.388 4.384 8.027 1.00 92.19 100 ASP A CA 1
ATOM 846 C C . ASP A 1 100 ? -9.403 5.927 7.899 1.00 92.19 100 ASP A C 1
ATOM 848 O O . ASP A 1 100 ? -10.417 6.492 7.470 1.00 92.19 100 ASP A O 1
ATOM 852 N N . PRO A 1 101 ? -8.289 6.622 8.212 1.00 89.38 101 PRO A N 1
ATOM 853 C CA . PRO A 1 101 ? -8.190 8.079 8.095 1.00 89.38 101 PRO A CA 1
ATOM 854 C C . PRO A 1 101 ? -8.415 8.605 6.672 1.00 89.38 101 PRO A C 1
ATOM 856 O O . PRO A 1 101 ? -8.996 9.677 6.497 1.00 89.38 101 PRO A O 1
ATOM 859 N N . TYR A 1 102 ? -7.974 7.865 5.646 1.00 89.00 102 TYR A N 1
ATOM 860 C CA . TYR A 1 102 ? -8.155 8.280 4.252 1.00 89.00 102 TYR A CA 1
ATOM 861 C C . TYR A 1 102 ? -9.619 8.202 3.842 1.00 89.00 102 TYR A C 1
ATOM 863 O O . TYR A 1 102 ? -10.113 9.108 3.172 1.00 89.00 102 TYR A O 1
ATOM 871 N N . LEU A 1 103 ? -10.313 7.135 4.255 1.00 91.88 103 LEU A N 1
ATOM 872 C CA . LEU A 1 103 ? -11.738 7.000 3.981 1.00 91.88 103 LEU A CA 1
ATOM 873 C C . LEU A 1 103 ? -12.533 8.065 4.730 1.00 91.88 103 LEU A C 1
ATOM 875 O O . LEU A 1 103 ? -13.402 8.668 4.128 1.00 91.88 103 LEU A O 1
ATOM 879 N N . TYR A 1 104 ? -12.186 8.361 5.984 1.00 91.75 104 TYR A N 1
ATOM 880 C CA . TYR A 1 104 ? -12.853 9.408 6.759 1.00 91.75 104 TYR A CA 1
ATOM 881 C C . TYR A 1 104 ? -12.701 10.801 6.135 1.00 91.75 104 TYR A C 1
ATOM 883 O O . TYR A 1 104 ? -13.656 11.573 6.121 1.00 91.75 104 TYR A O 1
ATOM 891 N N . LYS A 1 105 ? -11.516 11.116 5.589 1.00 89.69 105 LYS A N 1
ATOM 892 C CA . LYS A 1 105 ? -11.281 12.377 4.870 1.00 89.69 105 LYS A CA 1
ATOM 893 C C . LYS A 1 105 ? -12.101 12.476 3.578 1.00 89.69 105 LYS A C 1
ATOM 895 O O . LYS A 1 105 ? -12.480 13.578 3.200 1.00 89.69 105 LYS A O 1
ATOM 900 N N . TYR A 1 106 ? -12.321 11.354 2.893 1.00 92.56 106 TYR A N 1
ATOM 901 C CA . TYR A 1 106 ? -13.062 11.308 1.632 1.00 92.56 106 TYR A CA 1
ATOM 902 C C . TYR A 1 106 ? -14.582 11.270 1.847 1.00 92.56 106 TYR A C 1
ATOM 904 O O . TYR A 1 106 ? -15.303 12.067 1.260 1.00 92.56 106 TYR A O 1
ATOM 912 N N . ASP A 1 107 ? -15.060 10.366 2.705 1.00 95.19 107 ASP A N 1
ATOM 913 C CA . ASP A 1 107 ? -16.468 10.191 3.045 1.00 95.19 107 ASP A CA 1
ATOM 914 C C . ASP A 1 107 ? -16.632 9.676 4.487 1.00 95.19 107 ASP A C 1
ATOM 916 O O . ASP A 1 107 ? -16.325 8.528 4.836 1.00 95.19 107 ASP A O 1
ATOM 920 N N . VAL A 1 108 ? -17.180 10.546 5.335 1.00 93.62 108 VAL A N 1
ATOM 921 C CA . VAL A 1 108 ? -17.430 10.268 6.752 1.00 93.62 108 VAL A CA 1
ATOM 922 C C . VAL A 1 108 ? -18.487 9.176 6.944 1.00 93.62 108 VAL A C 1
ATOM 924 O O . VAL A 1 108 ? -18.378 8.390 7.886 1.00 93.62 108 VAL A O 1
ATOM 927 N N . LYS A 1 109 ? -19.506 9.100 6.078 1.00 95.31 109 LYS A N 1
ATOM 928 C CA . LYS A 1 109 ? -20.600 8.126 6.212 1.00 95.31 109 LYS A CA 1
ATOM 929 C C . LYS A 1 109 ? -20.091 6.717 5.932 1.00 95.31 109 LYS A C 1
ATOM 931 O O . LYS A 1 109 ? -20.307 5.822 6.746 1.00 95.31 109 LYS A O 1
ATOM 936 N N . LEU A 1 110 ? -19.340 6.547 4.843 1.00 94.25 110 LEU A N 1
ATOM 937 C CA . LEU A 1 110 ? -18.710 5.267 4.512 1.00 94.25 110 LEU A CA 1
ATOM 938 C C . LEU A 1 110 ? -17.707 4.826 5.581 1.00 94.25 110 LEU A C 1
ATOM 940 O O . LEU A 1 110 ? -17.649 3.646 5.925 1.00 94.25 110 LEU A O 1
ATOM 944 N N . ALA A 1 111 ? -16.937 5.760 6.144 1.00 92.56 111 ALA A N 1
ATOM 945 C CA . ALA A 1 111 ? -16.016 5.440 7.229 1.00 92.56 111 ALA A CA 1
ATOM 946 C C . ALA A 1 111 ? -16.742 4.932 8.486 1.00 92.56 111 ALA A C 1
ATOM 948 O O . ALA A 1 111 ? -16.271 3.984 9.112 1.00 92.56 111 ALA A O 1
ATOM 949 N N . ARG A 1 112 ? -17.894 5.522 8.841 1.00 93.44 112 ARG A N 1
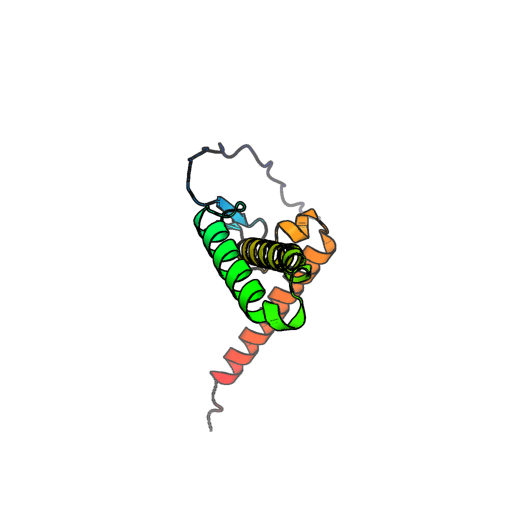ATOM 950 C CA . ARG A 1 112 ? -18.723 5.055 9.966 1.00 93.44 112 ARG A CA 1
ATOM 951 C C . ARG A 1 112 ? -19.287 3.660 9.713 1.00 93.44 112 ARG A C 1
ATOM 953 O O . ARG A 1 112 ? -19.104 2.794 10.562 1.00 93.44 112 ARG A O 1
ATOM 960 N N . ALA A 1 113 ? -19.856 3.425 8.529 1.00 96.00 113 ALA A N 1
ATOM 961 C CA . ALA A 1 113 ? -20.393 2.118 8.150 1.00 96.00 113 ALA A CA 1
ATOM 962 C C . ALA A 1 113 ? -19.337 1.005 8.274 1.00 96.00 113 ALA A C 1
ATOM 964 O O . ALA A 1 113 ? -19.586 -0.019 8.902 1.00 96.00 113 ALA A O 1
ATOM 965 N N . LYS A 1 114 ? -18.105 1.236 7.794 1.00 94.44 114 LYS A N 1
ATOM 966 C CA . LYS A 1 114 ? -17.019 0.246 7.926 1.00 94.44 114 LYS A CA 1
ATOM 967 C C . LYS A 1 114 ? -16.602 -0.038 9.365 1.00 94.44 114 LYS A C 1
ATOM 969 O O . LYS A 1 114 ? -16.217 -1.159 9.688 1.00 94.44 114 LYS A O 1
ATOM 974 N N . VAL A 1 115 ? -16.634 0.970 10.232 1.00 94.88 115 VAL A N 1
ATOM 975 C CA . VAL A 1 115 ? -16.336 0.781 11.657 1.00 94.88 115 VAL A CA 1
ATOM 976 C C . VAL A 1 115 ? -17.431 -0.063 12.315 1.00 94.88 115 VAL A C 1
ATOM 978 O O . VAL A 1 115 ? -17.121 -0.976 13.078 1.00 94.88 115 VAL A O 1
ATOM 981 N N . GLU A 1 116 ? -18.698 0.195 11.993 1.00 95.81 116 GLU A N 1
ATOM 982 C CA . GLU A 1 116 ? -19.835 -0.599 12.472 1.00 95.81 116 GLU A CA 1
ATOM 983 C C . GLU A 1 116 ? -19.748 -2.058 12.001 1.00 95.81 116 GLU A C 1
ATOM 985 O O . GLU A 1 116 ? -19.851 -2.971 12.825 1.00 95.81 116 GLU A O 1
ATOM 990 N N . GLU A 1 117 ? -19.459 -2.285 10.716 1.00 96.19 117 GLU A N 1
ATOM 991 C CA . GLU A 1 117 ? -19.207 -3.615 10.146 1.00 96.19 117 GLU A CA 1
ATOM 992 C C . GLU A 1 117 ? -18.077 -4.342 10.887 1.00 96.19 117 GLU A C 1
ATOM 994 O O . GLU A 1 117 ? -18.234 -5.499 11.285 1.00 96.19 117 GLU A O 1
ATOM 999 N N . PHE A 1 118 ? -16.967 -3.648 11.157 1.00 95.75 118 PHE A N 1
ATOM 1000 C CA . PHE A 1 118 ? -15.826 -4.209 11.879 1.00 95.75 118 PHE A CA 1
ATOM 1001 C C . PHE A 1 118 ? -16.201 -4.668 13.296 1.00 95.75 118 PHE A C 1
ATOM 1003 O O . PHE A 1 118 ? -15.801 -5.747 13.745 1.00 95.75 118 PHE A O 1
ATOM 1010 N N . PHE A 1 119 ? -16.985 -3.871 14.027 1.00 94.56 119 PHE A N 1
ATOM 1011 C CA . PHE A 1 119 ? -17.463 -4.258 15.356 1.00 94.56 119 PHE A CA 1
ATOM 1012 C C . PHE A 1 119 ? -18.478 -5.403 15.302 1.00 94.56 119 PHE A C 1
ATOM 1014 O O . PHE A 1 119 ? -18.418 -6.302 16.147 1.00 94.56 119 PHE A O 1
ATOM 1021 N N . ALA A 1 120 ? -19.370 -5.407 14.309 1.00 96.25 120 ALA A N 1
ATOM 1022 C CA . ALA A 1 120 ? -20.332 -6.483 14.102 1.00 96.25 120 ALA A CA 1
ATOM 1023 C C . ALA A 1 120 ? -19.628 -7.819 13.817 1.00 96.25 120 ALA A C 1
ATOM 1025 O O . ALA A 1 120 ? -19.966 -8.840 14.421 1.00 96.25 120 ALA A O 1
ATOM 1026 N N . GLU A 1 121 ? -18.608 -7.819 12.959 1.00 95.69 121 GLU A N 1
ATOM 1027 C CA . GLU A 1 121 ? -17.815 -9.009 12.653 1.00 95.69 121 GLU A CA 1
ATOM 1028 C C . GLU A 1 121 ? -17.039 -9.503 13.880 1.00 95.69 121 GLU A C 1
ATOM 1030 O O . GLU A 1 121 ? -17.066 -10.689 14.214 1.00 95.69 121 GLU A O 1
ATOM 1035 N N . LYS A 1 122 ? -16.420 -8.586 14.630 1.00 93.88 122 LYS A N 1
ATOM 1036 C CA . LYS A 1 122 ? -15.700 -8.921 15.862 1.00 93.88 122 LYS A CA 1
ATOM 1037 C C . LYS A 1 122 ? -16.612 -9.555 16.915 1.00 93.88 122 LYS A C 1
ATOM 1039 O O . LYS A 1 122 ? -16.184 -10.487 17.595 1.00 93.88 122 LYS A O 1
ATOM 1044 N N . LYS A 1 123 ? -17.858 -9.085 17.041 1.00 95.31 123 LYS A N 1
ATOM 1045 C CA . LYS A 1 123 ? -18.866 -9.681 17.931 1.00 95.31 123 LYS A CA 1
ATOM 1046 C C . LYS A 1 123 ? -19.205 -11.112 17.498 1.00 95.31 123 LYS A C 1
ATOM 1048 O O . LYS A 1 123 ? -19.084 -12.023 18.311 1.00 95.31 123 LYS A O 1
ATOM 1053 N N . LYS A 1 124 ? -19.484 -11.333 16.206 1.00 95.62 124 LYS A N 1
ATOM 1054 C CA . LYS A 1 124 ? -19.734 -12.679 15.648 1.00 95.62 124 LYS A CA 1
ATOM 1055 C C . LYS A 1 124 ? -18.576 -13.646 15.922 1.00 95.62 124 LYS A C 1
ATOM 1057 O O . LYS A 1 124 ? -18.797 -14.770 16.364 1.00 95.62 124 LYS A O 1
ATOM 1062 N N . GLN A 1 125 ? -17.334 -13.202 15.718 1.00 93.88 125 GLN A N 1
ATOM 1063 C CA . GLN A 1 125 ? -16.144 -14.015 15.996 1.00 93.88 125 GLN A CA 1
ATOM 1064 C C . GLN A 1 125 ? -15.982 -14.339 17.491 1.00 93.88 125 GLN A C 1
ATOM 1066 O O . GLN A 1 125 ? -15.484 -15.409 17.842 1.00 93.88 125 GLN A O 1
ATOM 1071 N N . GLN A 1 126 ? -16.370 -13.427 18.388 1.00 93.50 126 GLN A N 1
ATOM 1072 C CA . GLN A 1 126 ? -16.343 -13.677 19.831 1.00 93.50 126 GLN A CA 1
ATOM 1073 C C . GLN A 1 126 ? -17.396 -14.704 20.251 1.00 93.50 126 GLN A C 1
ATOM 1075 O O . GLN A 1 126 ? -17.080 -15.589 21.046 1.00 93.50 126 GLN A O 1
ATOM 1080 N N . ASP A 1 127 ? -18.604 -14.618 19.702 1.00 93.56 127 ASP A N 1
ATOM 1081 C CA . ASP A 1 127 ? -19.692 -15.548 20.010 1.00 93.56 127 ASP A CA 1
ATOM 1082 C C . ASP A 1 127 ? -19.364 -16.969 19.512 1.00 93.56 127 ASP A C 1
ATOM 1084 O O . ASP A 1 127 ? -19.492 -17.929 20.272 1.00 93.56 127 ASP A O 1
ATOM 1088 N N . ALA A 1 128 ? -18.789 -17.100 18.309 1.00 92.38 128 ALA A N 1
ATOM 1089 C CA . ALA A 1 128 ? -18.304 -18.380 17.777 1.00 92.38 128 ALA A CA 1
ATOM 1090 C C . ALA A 1 128 ? -17.155 -18.995 18.605 1.00 92.38 128 ALA A C 1
ATOM 1092 O O . ALA A 1 128 ? -17.056 -20.211 18.764 1.00 92.38 128 ALA A O 1
ATOM 1093 N N . LYS A 1 129 ? -16.269 -18.168 19.177 1.00 92.06 129 LYS A N 1
ATOM 1094 C CA . LYS A 1 129 ? -15.208 -18.659 20.075 1.00 92.06 129 LYS A CA 1
ATOM 1095 C C . LYS A 1 129 ? -15.752 -19.134 21.420 1.00 92.06 129 LYS A C 1
ATOM 1097 O O . LYS A 1 129 ? -15.172 -20.043 22.008 1.00 92.06 129 LYS A O 1
ATOM 1102 N N . LYS A 1 130 ? -16.823 -18.517 21.928 1.00 91.00 130 LYS A N 1
ATOM 1103 C CA . LYS A 1 130 ? -17.472 -18.941 23.178 1.00 91.00 130 LYS A CA 1
ATOM 1104 C C . LYS A 1 130 ? -18.176 -20.286 23.009 1.00 91.00 130 LYS A C 1
ATOM 1106 O O . LYS A 1 130 ? -18.005 -21.140 23.870 1.00 91.00 130 LYS A O 1
ATOM 1111 N N . SER A 1 131 ? -18.887 -20.501 21.898 1.00 85.81 131 SER A N 1
ATOM 1112 C CA . SER A 1 131 ? -19.547 -21.786 21.629 1.00 85.81 131 SER A CA 1
ATOM 1113 C C . SER A 1 131 ? -18.551 -22.941 21.478 1.00 85.81 131 SER A C 1
ATOM 1115 O O . SER A 1 131 ? -18.805 -24.023 21.985 1.00 85.81 131 SER A O 1
ATOM 1117 N N . SER A 1 132 ? -17.382 -22.711 20.870 1.00 84.44 132 SER A N 1
ATOM 1118 C CA . SER A 1 132 ? -16.337 -23.742 20.754 1.00 84.44 132 SER A CA 1
ATOM 1119 C C . SER A 1 132 ? -15.647 -24.091 22.079 1.00 84.44 132 SER A C 1
ATOM 1121 O O . SER A 1 132 ? -15.086 -25.178 22.190 1.00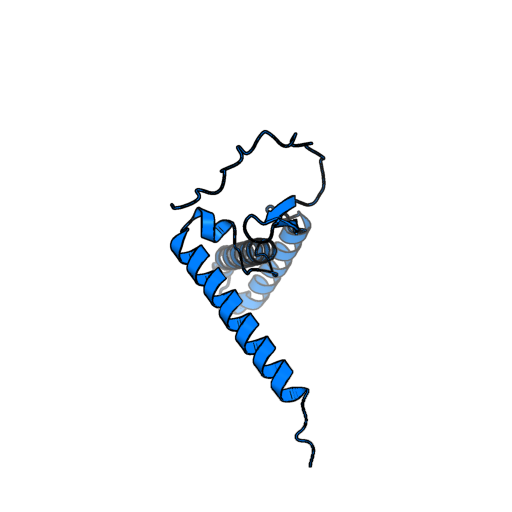 84.44 132 SER A O 1
ATOM 1123 N N . LYS A 1 133 ? -15.618 -23.178 23.058 1.00 81.81 133 LYS A N 1
ATOM 1124 C CA . LYS A 1 133 ? -14.916 -23.392 24.337 1.00 81.81 133 LYS A CA 1
ATOM 1125 C C . LYS A 1 133 ? -15.745 -24.109 25.394 1.00 81.81 133 LYS A C 1
ATOM 1127 O O . LYS A 1 133 ? -15.157 -24.603 26.349 1.00 81.81 133 LYS A O 1
ATOM 1132 N N . ASN A 1 134 ? -17.061 -24.163 25.227 1.00 76.81 134 ASN A N 1
ATOM 1133 C CA . ASN A 1 134 ? -17.937 -24.959 26.073 1.00 76.81 134 ASN A CA 1
ATOM 1134 C C . ASN A 1 134 ? -18.267 -26.254 25.320 1.00 76.81 134 ASN A C 1
ATOM 1136 O O . ASN A 1 134 ? -19.267 -26.277 24.599 1.00 76.81 134 ASN A O 1
ATOM 1140 N N . PRO A 1 135 ? -17.434 -27.312 25.419 1.00 70.00 135 PRO A N 1
ATOM 1141 C CA . PRO A 1 135 ? -17.867 -28.619 24.952 1.00 70.00 135 PRO A CA 1
ATOM 1142 C C . PRO A 1 135 ? -19.143 -28.995 25.719 1.00 70.00 135 PRO A C 1
ATOM 1144 O O . PRO A 1 135 ? -19.240 -28.677 26.909 1.00 70.00 135 PRO A O 1
ATOM 1147 N N . PRO A 1 136 ? -20.1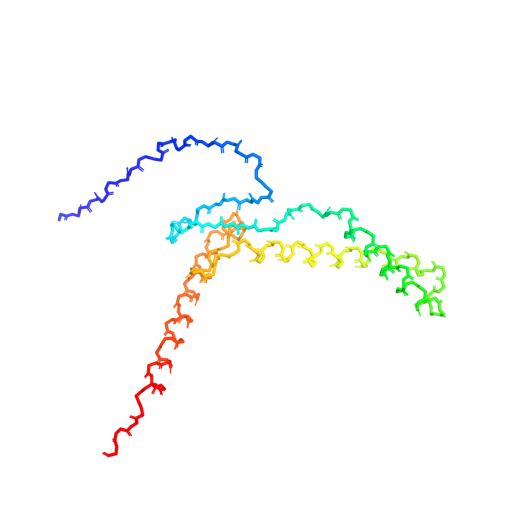33 -29.623 25.064 1.00 70.69 136 PRO A N 1
ATOM 1148 C CA . PRO A 1 136 ? -21.302 -30.121 25.767 1.00 70.69 136 PRO A CA 1
ATOM 1149 C C . PRO A 1 136 ? -20.820 -31.090 26.850 1.00 70.69 136 PRO A C 1
ATOM 1151 O O . PRO A 1 136 ? -20.209 -32.113 26.547 1.00 70.69 136 PRO A O 1
ATOM 1154 N N . THR A 1 137 ? -21.020 -30.722 28.116 1.00 74.12 137 THR A N 1
ATOM 1155 C CA . THR A 1 137 ? -20.900 -31.658 29.233 1.00 74.12 137 THR A CA 1
ATOM 1156 C C . THR A 1 137 ? -21.925 -32.769 29.001 1.00 74.12 137 THR A C 1
ATOM 1158 O O . THR A 1 137 ? -23.093 -32.423 28.799 1.00 74.12 137 THR A O 1
ATOM 1161 N N . PRO A 1 138 ? -21.491 -34.042 28.937 1.00 73.31 138 PRO A N 1
ATOM 1162 C CA . PRO A 1 138 ? -22.372 -35.177 28.678 1.00 73.31 138 PRO A CA 1
ATOM 1163 C C . PRO A 1 138 ? -23.441 -35.345 29.760 1.00 73.31 138 PRO A C 1
ATOM 1165 O O . PRO A 1 138 ? -23.188 -34.930 30.916 1.00 73.31 138 PRO A O 1
#

Sequence (138 aa):
MVSYATIHPMESLPFQYQKRAFWEFICPICKKERRSSYWPSPRTRHYWQLAAVGLFVTACGWPFFGFRGFFLIFPIWGTFEFIYRSRARQSLTCPHCGFDPYLYKYDVKLARAKVEEFFAEKKKQQDAKKSSKNPPTP

Radius of gyration: 23.45 Å; chains: 1; bounding box: 49×58×62 Å